Protein AF-A0A942S3G8-F1 (afdb_monomer)

Structure (mmCIF, N/CA/C/O backbone):
data_AF-A0A942S3G8-F1
#
_entry.id   AF-A0A942S3G8-F1
#
loop_
_atom_site.group_PDB
_atom_site.id
_atom_site.type_symbol
_atom_site.label_atom_id
_atom_site.label_alt_id
_atom_site.label_comp_id
_atom_site.label_asym_id
_atom_site.label_entity_id
_atom_site.label_seq_id
_atom_site.pdbx_PDB_ins_code
_atom_site.Cartn_x
_atom_site.Cartn_y
_atom_site.Cartn_z
_atom_site.occupancy
_atom_site.B_iso_or_equiv
_atom_site.auth_seq_id
_atom_site.auth_comp_id
_atom_site.auth_asym_id
_atom_site.auth_atom_id
_atom_site.pdbx_PDB_model_num
ATOM 1 N N . MET A 1 1 ? 21.954 -7.768 -11.685 1.00 64.12 1 MET A N 1
ATOM 2 C CA . MET A 1 1 ? 20.538 -8.151 -11.504 1.00 64.12 1 MET A CA 1
ATOM 3 C C . MET A 1 1 ? 20.039 -7.418 -10.274 1.00 64.12 1 MET A C 1
ATOM 5 O O . MET A 1 1 ? 20.722 -7.487 -9.258 1.00 64.12 1 MET A O 1
ATOM 9 N N . LYS A 1 2 ? 18.957 -6.639 -10.386 1.00 80.88 2 LYS A N 1
ATOM 10 C CA . LYS A 1 2 ? 18.408 -5.911 -9.236 1.00 80.88 2 LYS A CA 1
ATOM 11 C C . LYS A 1 2 ? 17.810 -6.910 -8.253 1.00 80.88 2 LYS A C 1
ATOM 13 O O . LYS A 1 2 ? 17.166 -7.876 -8.665 1.00 80.88 2 LYS A O 1
ATOM 18 N N . LYS A 1 3 ? 18.062 -6.689 -6.968 1.00 81.75 3 LYS A N 1
ATOM 19 C CA . LYS A 1 3 ? 17.464 -7.470 -5.892 1.00 81.75 3 LYS A CA 1
ATOM 20 C C . LYS A 1 3 ? 16.260 -6.701 -5.370 1.00 81.75 3 LYS A C 1
ATOM 22 O O . LYS A 1 3 ? 16.404 -5.528 -5.032 1.00 81.75 3 LYS A O 1
ATOM 27 N N . PHE A 1 4 ? 15.106 -7.350 -5.307 1.00 82.88 4 PHE A N 1
ATOM 28 C CA . PHE A 1 4 ? 13.898 -6.762 -4.750 1.00 82.88 4 PHE A CA 1
ATOM 29 C C . PHE A 1 4 ? 13.527 -7.424 -3.435 1.00 82.88 4 PHE A C 1
ATOM 31 O O . PHE A 1 4 ? 13.537 -8.650 -3.303 1.00 82.88 4 PHE A O 1
ATOM 38 N N . GLU A 1 5 ? 13.141 -6.600 -2.474 1.00 81.81 5 GLU A N 1
ATOM 39 C CA . GLU A 1 5 ? 12.646 -7.037 -1.178 1.00 81.81 5 GLU A CA 1
ATOM 40 C C . GLU A 1 5 ? 11.310 -6.359 -0.875 1.00 81.81 5 GLU A C 1
ATOM 42 O O . GLU A 1 5 ? 10.949 -5.336 -1.463 1.00 81.81 5 GLU A O 1
ATOM 47 N N . TRP A 1 6 ? 10.531 -6.967 0.017 1.00 79.81 6 TRP A N 1
ATOM 48 C CA . TRP A 1 6 ? 9.367 -6.293 0.571 1.00 79.81 6 TRP A CA 1
ATOM 49 C C . TRP A 1 6 ? 9.850 -5.233 1.559 1.00 79.81 6 TRP A C 1
ATOM 51 O O . TRP A 1 6 ? 10.788 -5.474 2.318 1.00 79.81 6 TRP A O 1
ATOM 61 N N . ARG A 1 7 ? 9.200 -4.069 1.591 1.00 80.38 7 ARG A N 1
ATOM 62 C CA . ARG A 1 7 ? 9.482 -3.051 2.608 1.00 80.38 7 ARG A CA 1
ATOM 63 C C . ARG A 1 7 ? 9.298 -3.629 4.013 1.00 80.38 7 ARG A C 1
ATOM 65 O O . ARG A 1 7 ? 8.412 -4.455 4.246 1.00 80.38 7 ARG A O 1
ATOM 72 N N . THR A 1 8 ? 10.069 -3.126 4.969 1.00 61.59 8 THR A N 1
ATOM 73 C CA . THR A 1 8 ? 9.967 -3.508 6.382 1.00 61.59 8 THR A CA 1
ATOM 74 C C . THR A 1 8 ? 8.519 -3.418 6.878 1.00 61.59 8 THR A C 1
ATOM 76 O O . THR A 1 8 ? 7.859 -2.390 6.725 1.00 61.59 8 THR A O 1
ATOM 79 N N . GLY A 1 9 ? 8.014 -4.514 7.453 1.00 65.44 9 GLY A N 1
ATOM 80 C CA . GLY A 1 9 ? 6.632 -4.626 7.937 1.00 65.44 9 GLY A CA 1
ATOM 81 C C . GLY A 1 9 ? 5.604 -5.076 6.891 1.00 65.44 9 GLY A C 1
ATOM 82 O O . GLY A 1 9 ? 4.447 -5.288 7.244 1.00 65.44 9 GLY A O 1
ATOM 83 N N . TYR A 1 10 ? 6.000 -5.267 5.629 1.00 64.69 10 TYR A N 1
ATOM 84 C CA . TYR A 1 10 ? 5.174 -5.909 4.610 1.00 64.69 10 TYR A CA 1
ATOM 85 C C . TYR A 1 10 ? 5.679 -7.332 4.360 1.00 64.69 10 TYR A C 1
ATOM 87 O O . TYR A 1 10 ? 6.829 -7.537 3.985 1.00 64.69 10 TYR A O 1
ATOM 95 N N . ILE A 1 11 ? 4.819 -8.327 4.568 1.00 62.34 11 ILE A N 1
ATOM 96 C CA . ILE A 1 11 ? 5.125 -9.730 4.283 1.00 62.34 11 ILE A CA 1
ATOM 97 C C . ILE A 1 11 ? 3.978 -10.275 3.442 1.00 62.34 11 ILE A C 1
ATOM 99 O O . ILE A 1 11 ? 2.847 -10.368 3.916 1.00 62.34 11 ILE A O 1
ATOM 103 N N . SER A 1 12 ? 4.270 -10.643 2.196 1.00 68.38 12 SER A N 1
ATOM 104 C CA . SER A 1 12 ? 3.354 -11.450 1.392 1.00 68.38 12 SER A CA 1
ATOM 105 C C . SER A 1 12 ? 3.754 -12.916 1.495 1.00 68.38 12 SER A C 1
ATOM 107 O O . SER A 1 12 ? 4.897 -13.271 1.219 1.00 68.38 12 SER A O 1
ATOM 109 N N . THR A 1 13 ? 2.807 -13.773 1.872 1.00 68.19 13 THR A N 1
ATOM 110 C CA . THR A 1 13 ? 2.985 -15.235 1.892 1.00 68.19 13 THR A CA 1
ATOM 111 C C . THR A 1 13 ? 2.708 -15.884 0.538 1.00 68.19 13 THR A C 1
ATOM 113 O O . THR A 1 13 ? 2.987 -17.065 0.360 1.00 68.19 13 THR A O 1
ATOM 116 N N . LYS A 1 14 ? 2.141 -15.129 -0.412 1.00 77.12 14 LYS A N 1
ATOM 117 C CA . LYS A 1 14 ? 1.665 -15.662 -1.695 1.00 77.12 14 LYS A CA 1
ATOM 118 C C . LYS A 1 14 ? 2.705 -15.567 -2.807 1.00 77.12 14 LYS A C 1
ATOM 120 O O . LYS A 1 14 ? 2.784 -16.462 -3.637 1.00 77.12 14 LYS A O 1
ATOM 125 N N . VAL A 1 15 ? 3.470 -14.475 -2.844 1.00 79.75 15 VAL A N 1
ATOM 126 C CA . VAL A 1 15 ? 4.455 -14.194 -3.900 1.00 79.75 15 VAL A CA 1
ATOM 127 C C . VAL A 1 15 ? 5.667 -13.508 -3.272 1.00 79.75 15 VAL A C 1
ATOM 129 O O . VAL A 1 15 ? 5.515 -12.655 -2.397 1.00 79.75 15 VAL A O 1
ATOM 132 N N . VAL A 1 16 ? 6.876 -13.878 -3.698 1.00 82.94 16 VAL A N 1
ATOM 133 C CA . VAL A 1 16 ? 8.125 -13.263 -3.220 1.00 82.94 16 VAL A CA 1
ATOM 134 C C . VAL A 1 16 ? 8.394 -11.931 -3.923 1.00 82.94 16 VAL A C 1
ATOM 136 O O . VAL A 1 16 ? 8.104 -11.785 -5.109 1.00 82.94 16 VAL A O 1
ATOM 139 N N . ALA A 1 17 ? 8.996 -10.973 -3.213 1.00 81.88 17 ALA A N 1
ATOM 140 C CA . ALA A 1 17 ? 9.242 -9.622 -3.726 1.00 81.88 17 ALA A CA 1
ATOM 141 C C . ALA A 1 17 ? 10.062 -9.593 -5.024 1.00 81.88 17 ALA A C 1
ATOM 143 O O . ALA A 1 17 ? 9.791 -8.761 -5.883 1.00 81.88 17 ALA A O 1
ATOM 144 N N . GLN A 1 18 ? 11.009 -10.525 -5.190 1.00 83.81 18 GLN A N 1
ATOM 145 C CA . GLN A 1 18 ? 11.826 -10.642 -6.401 1.00 83.81 18 GLN A CA 1
ATOM 146 C C . GLN A 1 18 ? 10.973 -10.810 -7.663 1.00 83.81 18 GLN A C 1
ATOM 148 O O . GLN A 1 18 ? 11.132 -10.053 -8.613 1.00 83.81 18 GLN A O 1
ATOM 153 N N . VAL A 1 19 ? 10.013 -11.739 -7.634 1.00 83.56 19 VAL A N 1
ATOM 154 C CA . VAL A 1 19 ? 9.111 -12.017 -8.764 1.00 83.56 19 VAL A CA 1
ATOM 155 C C . VAL A 1 19 ? 8.233 -10.804 -9.071 1.00 83.56 19 VAL A C 1
ATOM 157 O O . VAL A 1 19 ? 7.976 -10.484 -10.228 1.00 83.56 19 VAL A O 1
ATOM 160 N N . VAL A 1 20 ? 7.784 -10.103 -8.029 1.00 85.00 20 VAL A N 1
ATOM 161 C CA . VAL A 1 20 ? 6.939 -8.913 -8.173 1.00 85.00 20 VAL A CA 1
ATOM 162 C C . VAL A 1 20 ? 7.735 -7.758 -8.775 1.00 85.00 20 VAL A C 1
ATOM 164 O O . VAL A 1 20 ? 7.254 -7.111 -9.698 1.00 85.00 20 VAL A O 1
ATOM 167 N N . GLY A 1 21 ? 8.951 -7.509 -8.291 1.00 83.94 21 GLY A N 1
ATOM 168 C CA . GLY A 1 21 ? 9.815 -6.448 -8.801 1.00 83.94 21 GLY A CA 1
ATOM 169 C C . GLY A 1 21 ? 10.217 -6.658 -10.256 1.00 83.94 21 GLY A C 1
ATOM 170 O O . GLY A 1 21 ? 10.077 -5.741 -11.059 1.00 83.94 21 GLY A O 1
ATOM 171 N N . GLU A 1 22 ? 10.611 -7.880 -10.621 1.00 86.06 22 GLU A N 1
ATOM 172 C CA . GLU A 1 22 ? 10.915 -8.245 -12.012 1.00 86.06 22 GLU A CA 1
ATOM 173 C C . GLU A 1 22 ? 9.702 -8.057 -12.927 1.00 86.06 22 GLU A C 1
ATOM 175 O O . GLU A 1 22 ? 9.820 -7.503 -14.021 1.00 86.06 22 GLU A O 1
ATOM 180 N N . PHE A 1 23 ? 8.516 -8.457 -12.462 1.00 86.88 23 PHE A N 1
ATOM 181 C CA . PHE A 1 23 ? 7.286 -8.229 -13.207 1.00 86.88 23 PHE A CA 1
ATOM 182 C C . PHE A 1 23 ? 7.010 -6.734 -13.404 1.00 86.88 23 PHE A C 1
ATOM 184 O O . PHE A 1 23 ? 6.724 -6.316 -14.525 1.00 86.88 23 PHE A O 1
ATOM 191 N N . LEU A 1 24 ? 7.109 -5.921 -12.348 1.00 86.88 24 LEU A N 1
ATOM 192 C CA . LEU A 1 24 ? 6.860 -4.479 -12.428 1.00 86.88 24 LEU A CA 1
ATOM 193 C C . LEU A 1 24 ? 7.856 -3.773 -13.358 1.00 86.88 24 LEU A C 1
ATOM 195 O O . LEU A 1 24 ? 7.449 -2.879 -14.093 1.00 86.88 24 LEU A O 1
ATOM 199 N N . GLU A 1 25 ? 9.124 -4.193 -13.383 1.00 87.88 25 GLU A N 1
ATOM 200 C CA . GLU A 1 25 ? 10.117 -3.670 -14.333 1.00 87.88 25 GLU A CA 1
ATOM 201 C C . GLU A 1 25 ? 9.846 -4.070 -15.783 1.00 87.88 25 GLU A C 1
ATOM 203 O O . GLU A 1 25 ? 10.211 -3.333 -16.696 1.00 87.88 25 GLU A O 1
ATOM 208 N N . SER A 1 26 ? 9.202 -5.217 -16.013 1.00 85.75 26 SER A N 1
ATOM 209 C CA . SER A 1 26 ? 8.838 -5.654 -17.365 1.00 85.75 26 SER A CA 1
ATOM 210 C C . SER A 1 26 ? 7.699 -4.830 -17.984 1.00 85.75 26 SER A C 1
ATOM 212 O O . SER A 1 26 ? 7.439 -4.932 -19.186 1.00 85.75 26 SER 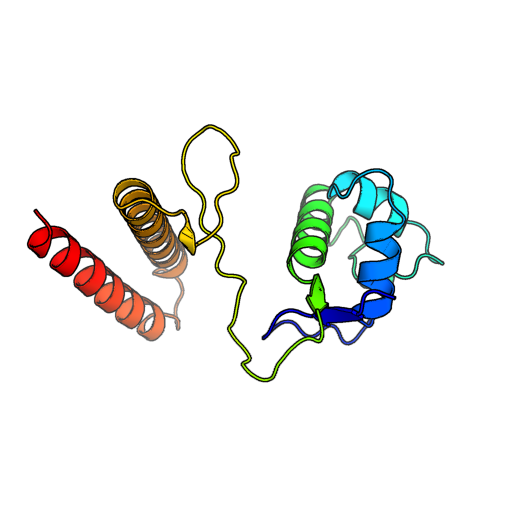A O 1
ATOM 214 N N . LEU A 1 27 ? 7.000 -4.022 -17.178 1.00 82.88 27 LEU A N 1
ATOM 215 C CA . LEU A 1 27 ? 5.895 -3.196 -17.646 1.00 82.88 27 LEU A CA 1
ATOM 216 C C . LEU A 1 27 ? 6.404 -1.931 -18.353 1.00 82.88 27 LEU A C 1
ATOM 218 O O . LEU A 1 27 ? 7.369 -1.315 -17.907 1.00 82.88 27 LEU A O 1
ATOM 222 N N . PRO A 1 28 ? 5.708 -1.470 -19.410 1.00 80.81 28 PRO A N 1
ATOM 223 C CA . PRO A 1 28 ? 6.058 -0.219 -20.083 1.00 80.81 28 PRO A CA 1
ATOM 224 C C . PRO A 1 28 ? 5.890 1.001 -19.166 1.00 80.81 28 PRO A C 1
ATOM 226 O O . PRO A 1 28 ? 6.572 2.007 -19.339 1.00 80.81 28 PRO A O 1
ATOM 229 N N . GLU A 1 29 ? 4.976 0.918 -18.196 1.00 81.94 29 GLU A N 1
ATOM 230 C CA . GLU A 1 29 ? 4.761 1.937 -17.177 1.00 81.94 29 GLU A CA 1
ATOM 231 C C . GLU A 1 29 ? 4.159 1.301 -15.914 1.00 81.94 29 GLU A C 1
ATOM 233 O O . GLU A 1 29 ? 3.262 0.456 -15.990 1.00 81.94 29 GLU A O 1
ATOM 238 N N . ILE A 1 30 ? 4.631 1.722 -14.739 1.00 86.50 30 ILE A N 1
ATOM 239 C CA . ILE A 1 30 ? 4.164 1.202 -13.449 1.00 86.50 30 ILE A CA 1
ATOM 240 C C . ILE A 1 30 ? 2.972 2.042 -12.977 1.00 86.50 30 ILE A C 1
ATOM 242 O O . ILE A 1 30 ? 3.113 3.003 -12.218 1.00 86.50 30 ILE A O 1
ATOM 246 N N . LYS A 1 31 ? 1.778 1.673 -13.447 1.00 84.75 31 LYS A N 1
ATOM 247 C CA . LYS A 1 31 ? 0.501 2.268 -13.028 1.00 84.75 31 LYS A CA 1
ATOM 248 C C . LYS A 1 31 ? -0.445 1.217 -12.445 1.00 84.75 31 LYS A C 1
ATOM 250 O O . LYS A 1 31 ? -0.469 0.094 -12.949 1.00 84.75 31 LYS A O 1
ATOM 255 N N . PRO A 1 32 ? -1.258 1.557 -11.425 1.00 82.50 32 PRO A N 1
ATOM 256 C CA . PRO A 1 32 ? -2.173 0.603 -10.803 1.00 82.50 32 PRO A CA 1
ATOM 257 C C . PRO A 1 32 ? -3.129 -0.082 -11.785 1.00 82.50 32 PRO A C 1
ATOM 259 O O . PRO A 1 32 ? -3.343 -1.281 -11.672 1.00 82.50 32 PRO A O 1
ATOM 262 N N . ASP A 1 33 ? -3.673 0.647 -12.759 1.00 87.69 33 ASP A N 1
ATOM 263 C CA . ASP A 1 33 ? -4.559 0.102 -13.793 1.00 87.69 33 ASP A CA 1
ATOM 264 C C . ASP A 1 33 ? -3.838 -0.902 -14.701 1.00 87.69 33 ASP A C 1
ATOM 266 O O . ASP A 1 33 ? -4.338 -2.006 -14.901 1.00 87.69 33 ASP A O 1
ATOM 270 N N . ILE A 1 34 ? -2.623 -0.581 -15.155 1.00 85.69 34 ILE A N 1
ATOM 271 C CA . ILE A 1 34 ? -1.797 -1.487 -15.968 1.00 85.69 34 ILE A CA 1
ATOM 272 C C . ILE A 1 34 ? -1.462 -2.762 -15.187 1.00 85.69 34 ILE A C 1
ATOM 274 O O . ILE A 1 34 ? -1.540 -3.861 -15.734 1.00 85.69 34 ILE A O 1
ATOM 278 N N . VAL A 1 35 ? -1.115 -2.635 -13.903 1.00 87.25 35 VAL A N 1
ATOM 279 C CA . VAL A 1 35 ? -0.804 -3.786 -13.045 1.00 87.25 35 VAL A CA 1
ATOM 280 C C . VAL A 1 35 ? -2.032 -4.671 -12.848 1.00 87.25 35 VAL A C 1
ATOM 282 O O . VAL A 1 35 ? -1.906 -5.885 -12.977 1.00 87.25 35 VAL A O 1
ATOM 285 N N . VAL A 1 36 ? -3.212 -4.096 -12.584 1.00 89.75 36 VAL A N 1
ATOM 286 C CA . VAL A 1 36 ? -4.463 -4.867 -12.467 1.00 89.75 36 VAL A CA 1
ATOM 287 C C . VAL A 1 36 ? -4.772 -5.589 -13.776 1.00 89.75 36 VAL A C 1
ATOM 289 O O . VAL A 1 36 ? -5.008 -6.792 -13.756 1.00 89.75 36 VAL A O 1
ATOM 292 N N . GLU A 1 37 ? -4.730 -4.892 -14.911 1.00 90.88 37 GLU A N 1
ATOM 293 C CA . GLU A 1 37 ? -5.035 -5.497 -16.211 1.00 90.88 37 GLU A CA 1
ATOM 294 C C . GLU A 1 37 ? -4.087 -6.652 -16.537 1.00 90.88 37 GLU A C 1
ATOM 296 O O . GLU A 1 37 ? -4.528 -7.716 -16.964 1.00 90.88 37 GLU A O 1
ATOM 301 N N . LYS A 1 38 ? -2.784 -6.492 -16.279 1.00 89.88 38 LYS A N 1
ATOM 302 C CA . LYS A 1 38 ? -1.812 -7.557 -16.540 1.00 89.88 38 LYS A CA 1
ATOM 303 C C . LYS A 1 38 ? -1.895 -8.706 -15.534 1.00 89.88 38 LYS A C 1
ATOM 305 O O . LYS A 1 38 ? -1.675 -9.844 -15.931 1.00 89.88 38 LYS A O 1
ATOM 310 N N . ALA A 1 39 ? -2.231 -8.436 -14.272 1.00 90.81 39 ALA A N 1
ATOM 311 C CA . ALA A 1 39 ? -2.369 -9.451 -13.224 1.00 90.81 39 ALA A CA 1
ATOM 312 C C . ALA A 1 39 ? -3.664 -10.278 -13.319 1.00 90.81 39 ALA A C 1
ATOM 314 O O . ALA A 1 39 ? -3.829 -11.242 -12.572 1.00 90.81 39 ALA A O 1
ATOM 315 N N . LYS A 1 40 ? -4.596 -9.900 -14.202 1.00 88.06 40 LYS A N 1
ATOM 316 C CA . LYS A 1 40 ? -5.907 -10.546 -14.344 1.00 88.06 40 LYS A CA 1
ATOM 317 C C . LYS A 1 40 ? -5.836 -11.981 -14.844 1.00 88.06 40 LYS A C 1
ATOM 319 O O . LYS A 1 40 ? -6.646 -12.798 -14.413 1.00 88.06 40 LYS A O 1
ATOM 324 N N . GLU A 1 41 ? -4.875 -12.287 -15.705 1.00 90.00 41 GLU A N 1
ATOM 325 C CA . GLU A 1 41 ? -4.676 -13.646 -16.205 1.00 90.00 41 GLU A CA 1
ATOM 326 C C . GLU A 1 41 ? -4.266 -14.580 -15.062 1.00 90.00 41 GLU A C 1
ATOM 328 O O . GLU A 1 41 ? -3.426 -14.230 -14.237 1.00 90.00 41 GLU A O 1
ATOM 333 N N . SER A 1 42 ? -4.877 -15.764 -14.975 1.00 82.88 42 SER A N 1
ATOM 334 C CA . SER A 1 42 ? -4.682 -16.682 -13.839 1.00 82.88 42 SER A CA 1
ATOM 335 C C . SER A 1 42 ? -3.282 -17.290 -13.762 1.00 82.88 42 SER A C 1
ATOM 337 O O . SER A 1 42 ? -2.871 -17.763 -12.705 1.00 82.88 42 SER A O 1
ATOM 339 N N . ASP A 1 43 ? -2.566 -17.309 -14.885 1.00 85.44 43 ASP A N 1
ATOM 340 C CA . ASP A 1 43 ? -1.170 -17.734 -14.981 1.00 85.44 43 ASP A CA 1
ATOM 341 C C . ASP A 1 43 ? -0.186 -16.615 -14.599 1.00 85.44 43 ASP A C 1
ATOM 343 O O . ASP A 1 43 ? 1.012 -16.864 -14.445 1.00 85.44 43 ASP A O 1
ATOM 347 N N . ASN A 1 44 ? -0.678 -15.386 -14.408 1.00 89.81 44 ASN A N 1
ATOM 348 C CA . ASN A 1 44 ? 0.160 -14.263 -14.050 1.00 89.81 44 ASN A CA 1
ATOM 349 C C . ASN A 1 44 ? 0.692 -14.422 -12.614 1.00 89.81 44 ASN A C 1
ATOM 351 O O . ASN A 1 44 ? -0.086 -14.668 -11.686 1.00 89.81 44 ASN A O 1
ATOM 355 N N . PRO A 1 45 ? 1.995 -14.189 -12.375 1.00 84.69 45 PRO A N 1
ATOM 356 C CA . PRO A 1 45 ? 2.589 -14.331 -11.047 1.00 84.69 45 PRO A CA 1
ATOM 357 C C . PRO A 1 45 ? 1.975 -13.411 -9.981 1.00 84.69 45 PRO A C 1
ATOM 359 O O . PRO A 1 45 ? 2.030 -13.734 -8.797 1.00 84.69 45 PRO A O 1
ATOM 362 N N . LEU A 1 46 ? 1.381 -12.277 -10.366 1.00 88.44 46 LEU A N 1
ATOM 363 C CA . LEU A 1 46 ? 0.696 -11.367 -9.448 1.00 88.44 46 LEU A CA 1
ATOM 364 C C . LEU A 1 46 ? -0.769 -11.720 -9.207 1.00 88.44 46 LEU A C 1
ATOM 366 O O . LEU A 1 46 ? -1.343 -11.191 -8.255 1.00 88.44 46 LEU A O 1
ATOM 370 N N . HIS A 1 47 ? -1.375 -12.600 -10.008 1.00 88.25 47 HIS A N 1
ATOM 371 C CA . HIS A 1 47 ? -2.792 -12.954 -9.896 1.00 88.25 47 HIS A CA 1
ATOM 372 C C . HIS A 1 47 ? -3.232 -13.295 -8.459 1.00 88.25 47 HIS A C 1
ATOM 374 O O . HIS A 1 47 ? -4.260 -12.769 -8.021 1.00 88.25 47 HIS A O 1
ATOM 380 N N . PRO A 1 48 ? -2.454 -14.063 -7.662 1.00 86.94 48 PRO A N 1
ATOM 381 C CA . PRO A 1 48 ? -2.835 -14.415 -6.291 1.00 86.94 48 PRO A CA 1
ATOM 382 C C . PRO A 1 48 ? -2.860 -13.235 -5.306 1.00 86.94 48 PRO A C 1
ATOM 384 O O . PRO A 1 48 ? -3.419 -13.358 -4.210 1.00 86.94 48 PRO A O 1
ATOM 387 N N . LEU A 1 49 ? -2.226 -12.106 -5.641 1.00 82.00 49 LEU A N 1
ATOM 388 C CA . LEU A 1 49 ? -2.173 -10.917 -4.784 1.00 82.00 49 LEU A CA 1
ATOM 389 C C . LEU A 1 49 ? -3.455 -10.075 -4.847 1.00 82.00 49 LEU A C 1
ATOM 391 O O . LEU A 1 49 ? -3.636 -9.193 -4.008 1.00 82.00 49 LEU A O 1
ATOM 395 N N . PHE A 1 50 ? -4.348 -10.361 -5.795 1.00 86.06 50 PHE A N 1
ATOM 396 C CA . PHE A 1 50 ? -5.589 -9.623 -6.011 1.00 86.06 50 PHE A CA 1
ATOM 397 C C . PHE A 1 50 ? -6.819 -10.405 -5.551 1.00 86.06 50 PHE A C 1
ATOM 399 O O . PHE A 1 50 ? -6.820 -11.634 -5.504 1.00 86.06 50 PHE A O 1
ATOM 406 N N . GLU A 1 51 ? -7.876 -9.667 -5.208 1.00 84.88 51 GLU A N 1
ATOM 407 C CA . GLU A 1 51 ? -9.220 -10.224 -5.049 1.00 84.88 51 GLU A CA 1
ATOM 408 C C . GLU A 1 51 ? -10.015 -9.995 -6.343 1.00 84.88 51 GLU A C 1
ATOM 410 O O . GLU A 1 51 ? -10.257 -8.854 -6.758 1.00 84.88 51 GLU A O 1
ATOM 415 N N . TRP A 1 52 ? -10.396 -11.093 -6.994 1.00 85.56 52 TRP A N 1
ATOM 416 C CA . TRP A 1 52 ? -11.051 -11.090 -8.305 1.00 85.56 52 TRP A CA 1
ATOM 417 C C . TRP A 1 52 ? -12.562 -11.282 -8.228 1.00 85.56 52 TRP A C 1
ATOM 419 O O . TRP A 1 52 ? -13.248 -11.036 -9.218 1.00 85.56 52 TRP A O 1
ATOM 429 N N . ASN A 1 53 ? -13.103 -11.672 -7.073 1.00 78.44 53 ASN A N 1
ATOM 430 C CA . ASN A 1 53 ? -14.540 -11.775 -6.895 1.00 78.44 53 ASN A CA 1
ATOM 431 C C . ASN A 1 53 ? -15.173 -10.375 -6.821 1.00 78.44 53 ASN A C 1
ATOM 433 O O . ASN A 1 53 ? -15.008 -9.665 -5.829 1.00 78.44 53 ASN A O 1
ATOM 437 N N . ASP A 1 54 ? -15.950 -9.997 -7.840 1.00 73.75 54 ASP A N 1
ATOM 438 C CA . ASP A 1 54 ? -16.644 -8.703 -7.918 1.00 73.75 54 ASP A CA 1
ATOM 439 C C . ASP A 1 54 ? -17.600 -8.443 -6.738 1.00 73.75 54 ASP A C 1
ATOM 441 O O . ASP A 1 54 ? -17.836 -7.285 -6.389 1.00 73.75 54 ASP A O 1
ATOM 445 N N . SER A 1 55 ? -18.123 -9.487 -6.077 1.00 64.50 55 SER A N 1
ATOM 446 C CA . SER A 1 55 ? -18.968 -9.325 -4.885 1.00 64.50 55 SER A CA 1
ATOM 447 C C . SER A 1 55 ? -18.177 -8.933 -3.632 1.00 64.50 55 SER A C 1
ATOM 449 O O . SER A 1 55 ? -18.769 -8.508 -2.642 1.00 64.50 55 SER A O 1
ATOM 451 N N . ILE A 1 56 ? -16.853 -9.108 -3.655 1.00 55.94 56 ILE A N 1
ATOM 452 C CA . ILE A 1 56 ? -15.924 -8.817 -2.554 1.00 55.94 56 ILE A CA 1
ATOM 453 C C . ILE A 1 56 ? -15.085 -7.574 -2.890 1.00 55.94 56 ILE A C 1
ATOM 455 O O . ILE A 1 56 ? -14.883 -6.710 -2.037 1.00 55.94 56 ILE A O 1
ATOM 459 N N . ALA A 1 57 ? -14.638 -7.450 -4.143 1.00 63.50 57 ALA A N 1
ATOM 460 C CA . ALA A 1 57 ? -13.753 -6.396 -4.618 1.00 63.50 57 ALA A CA 1
ATOM 461 C C . ALA A 1 57 ? -14.147 -5.884 -6.009 1.00 63.50 57 ALA A C 1
ATOM 463 O O . ALA A 1 57 ? -13.938 -6.543 -7.029 1.00 63.50 57 ALA A O 1
ATOM 464 N N . GLY A 1 58 ? -14.619 -4.639 -6.061 1.00 77.69 58 GLY A N 1
ATOM 465 C CA . GLY A 1 58 ? -14.780 -3.911 -7.320 1.00 77.69 58 GLY A CA 1
ATOM 466 C C . GLY A 1 58 ? -13.457 -3.348 -7.859 1.00 77.69 58 GLY A C 1
ATOM 467 O O . GLY A 1 58 ? -12.442 -3.295 -7.164 1.00 77.69 58 GLY A O 1
ATOM 468 N N . HIS A 1 59 ? -13.482 -2.816 -9.084 1.00 72.94 59 HIS A N 1
ATOM 469 C CA . HIS A 1 59 ? -12.304 -2.256 -9.767 1.00 72.94 59 HIS A CA 1
ATOM 470 C C . HIS A 1 59 ? -11.501 -1.247 -8.915 1.00 72.94 59 HIS A C 1
ATOM 472 O O . HIS A 1 59 ? -10.279 -1.333 -8.833 1.00 72.94 59 HIS A O 1
ATOM 478 N N . LYS A 1 60 ? -12.174 -0.336 -8.191 1.00 75.00 60 LYS A N 1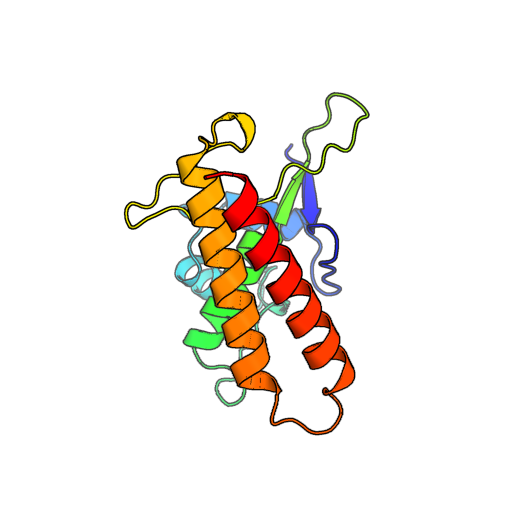
ATOM 479 C CA . LYS A 1 60 ? -11.509 0.640 -7.298 1.00 75.00 60 LYS A CA 1
ATOM 480 C C . LYS A 1 60 ? -10.714 -0.017 -6.163 1.00 75.00 60 LYS A C 1
ATOM 482 O O . LYS A 1 60 ? -9.691 0.526 -5.759 1.00 75.00 60 LYS A O 1
ATOM 487 N N . TYR A 1 61 ? -11.172 -1.162 -5.659 1.00 77.50 61 TYR A N 1
ATOM 488 C CA . TYR A 1 61 ? -10.462 -1.917 -4.628 1.00 77.50 61 TYR A CA 1
ATOM 489 C C . TYR A 1 61 ? -9.182 -2.538 -5.195 1.00 77.50 61 TYR A C 1
ATOM 491 O O . TYR A 1 61 ? -8.116 -2.381 -4.604 1.00 77.50 61 TYR A O 1
ATOM 499 N N . ARG A 1 62 ? -9.251 -3.142 -6.390 1.00 87.88 62 ARG A N 1
ATOM 500 C CA . ARG A 1 62 ? -8.072 -3.716 -7.066 1.00 87.88 62 ARG A CA 1
ATOM 501 C C . ARG A 1 62 ? -7.022 -2.665 -7.410 1.00 87.88 62 ARG A C 1
ATOM 503 O O . ARG A 1 62 ? -5.838 -2.910 -7.217 1.00 87.88 62 ARG A O 1
ATOM 510 N N . LEU A 1 63 ? -7.431 -1.462 -7.821 1.00 84.31 63 LEU A N 1
ATOM 511 C CA . LEU A 1 63 ? -6.496 -0.340 -7.989 1.00 84.31 63 LEU A CA 1
ATOM 512 C C . LEU A 1 63 ? -5.779 0.017 -6.676 1.00 84.31 63 LEU A C 1
ATOM 514 O O . LEU A 1 63 ? -4.598 0.371 -6.683 1.00 84.31 63 LEU A O 1
ATOM 518 N N . GLY A 1 64 ? -6.480 -0.097 -5.545 1.00 79.88 64 GLY A N 1
ATOM 519 C CA . GLY A 1 64 ? -5.901 0.029 -4.209 1.00 79.88 64 GLY A CA 1
ATOM 520 C C . GLY A 1 64 ? -4.854 -1.051 -3.931 1.00 79.88 64 GLY A C 1
ATOM 521 O O . GLY A 1 64 ? -3.722 -0.707 -3.598 1.00 79.88 64 GLY A O 1
ATOM 522 N N . GLN A 1 65 ? -5.196 -2.324 -4.163 1.00 85.31 65 GLN A N 1
ATOM 523 C CA . GLN 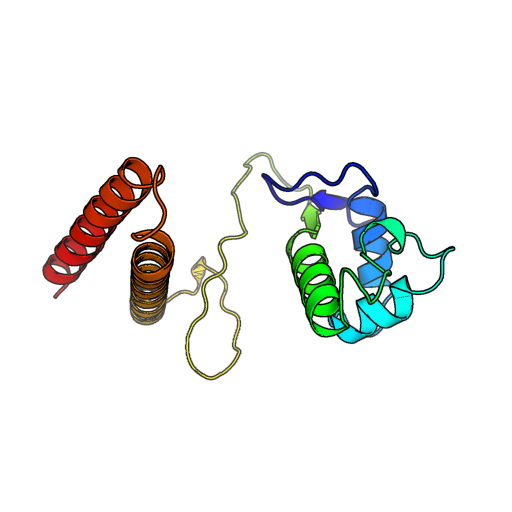A 1 65 ? -4.270 -3.456 -4.015 1.00 85.31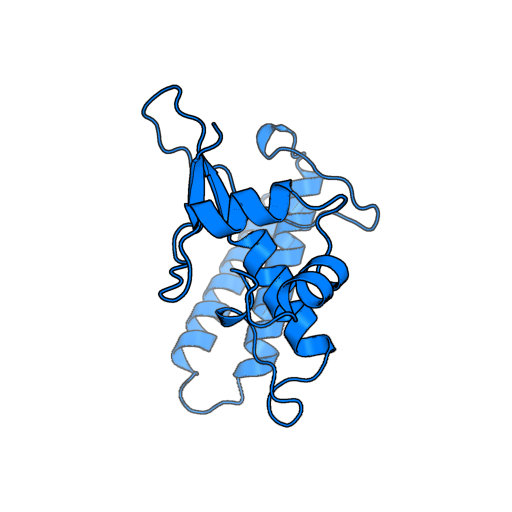 65 GLN A CA 1
ATOM 524 C C . GLN A 1 65 ? -3.015 -3.279 -4.881 1.00 85.31 65 GLN A C 1
ATOM 526 O O . GLN A 1 65 ? -1.900 -3.391 -4.379 1.00 85.31 65 GLN A O 1
ATOM 531 N N . ALA A 1 66 ? -3.172 -2.899 -6.153 1.00 85.38 66 ALA A N 1
ATOM 532 C CA . ALA A 1 66 ? -2.044 -2.637 -7.044 1.00 85.38 66 ALA A CA 1
ATOM 533 C C . ALA A 1 66 ? -1.172 -1.481 -6.537 1.00 85.38 66 ALA A C 1
ATOM 535 O O . ALA A 1 66 ? 0.051 -1.591 -6.511 1.00 85.38 66 ALA A O 1
ATOM 536 N N . SER A 1 67 ? -1.787 -0.390 -6.073 1.00 80.94 67 SER A N 1
ATOM 537 C CA . SER A 1 67 ? -1.057 0.752 -5.510 1.00 80.94 67 SER A CA 1
ATOM 538 C C . SER A 1 67 ? -0.267 0.378 -4.255 1.00 80.94 67 SER A C 1
ATOM 540 O O . SER A 1 67 ? 0.796 0.942 -4.005 1.00 80.94 67 SER A O 1
ATOM 542 N N . GLU A 1 68 ? -0.789 -0.517 -3.418 1.00 84.12 68 GLU A N 1
ATOM 543 C CA . GLU A 1 68 ? -0.068 -1.035 -2.252 1.00 84.12 68 GLU A CA 1
ATOM 544 C C . GLU A 1 68 ? 1.094 -1.939 -2.652 1.00 84.12 68 GLU A C 1
ATOM 546 O O . GLU A 1 68 ? 2.192 -1.734 -2.144 1.00 84.12 68 GLU A O 1
ATOM 551 N N . ILE A 1 69 ? 0.887 -2.862 -3.595 1.00 85.06 69 ILE A N 1
ATOM 552 C CA . ILE A 1 69 ? 1.936 -3.756 -4.109 1.00 85.06 69 ILE A CA 1
ATOM 553 C C . ILE A 1 69 ? 3.094 -2.941 -4.691 1.00 85.06 69 ILE A C 1
ATOM 555 O O . ILE A 1 69 ? 4.236 -3.141 -4.289 1.00 85.06 69 ILE A O 1
ATOM 559 N N . ILE A 1 70 ? 2.802 -1.967 -5.561 1.00 85.25 70 ILE A N 1
ATOM 560 C CA . ILE A 1 70 ? 3.815 -1.090 -6.174 1.00 85.25 70 ILE A CA 1
ATOM 561 C C . ILE A 1 70 ? 4.654 -0.378 -5.103 1.00 85.25 70 ILE A C 1
ATOM 563 O O . ILE A 1 70 ? 5.869 -0.288 -5.226 1.00 85.25 70 ILE A O 1
ATOM 567 N N . ARG A 1 71 ? 4.017 0.116 -4.032 1.00 81.75 71 ARG A N 1
ATOM 568 C CA 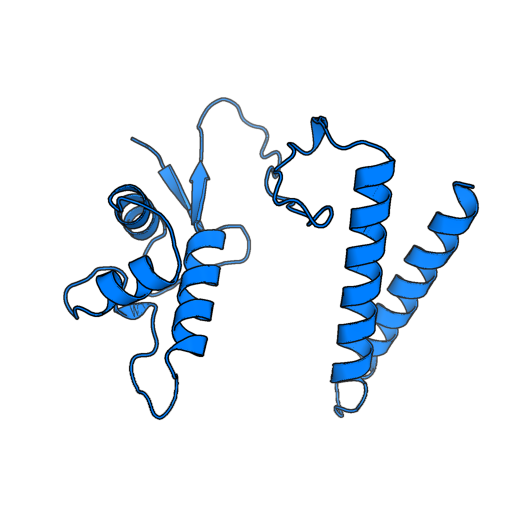. ARG A 1 71 ? 4.700 0.826 -2.933 1.00 81.75 71 ARG A CA 1
ATOM 569 C C . ARG A 1 71 ? 5.409 -0.104 -1.947 1.00 81.75 71 ARG A C 1
ATOM 571 O O . ARG A 1 71 ? 6.179 0.373 -1.116 1.00 81.75 71 ARG A O 1
ATOM 578 N N . ALA A 1 72 ? 5.097 -1.396 -1.969 1.00 82.19 72 ALA A N 1
ATOM 579 C CA . ALA A 1 72 ? 5.638 -2.371 -1.035 1.00 82.19 72 ALA A CA 1
ATOM 580 C C . ALA A 1 72 ? 6.932 -3.026 -1.532 1.00 82.19 72 ALA A C 1
ATOM 582 O O . ALA A 1 72 ? 7.669 -3.555 -0.704 1.00 82.19 72 ALA A O 1
ATOM 583 N N . VAL A 1 73 ? 7.213 -2.996 -2.836 1.00 84.19 73 VAL A N 1
ATOM 584 C CA . VAL A 1 73 ? 8.432 -3.567 -3.426 1.00 84.19 73 VAL A CA 1
ATOM 585 C C . VAL A 1 73 ? 9.542 -2.519 -3.455 1.00 84.19 73 VAL A C 1
ATOM 587 O O . VAL A 1 73 ? 9.344 -1.423 -3.973 1.00 84.19 73 VAL A O 1
ATOM 590 N N . VAL A 1 74 ? 10.715 -2.858 -2.920 1.00 80.12 74 VAL A N 1
ATOM 591 C CA . VAL A 1 74 ? 11.892 -1.976 -2.866 1.00 80.12 74 VAL A CA 1
ATOM 592 C C . VAL A 1 74 ? 13.104 -2.635 -3.526 1.00 80.12 74 VAL A C 1
ATOM 594 O O . VAL A 1 74 ? 13.228 -3.857 -3.497 1.00 80.12 74 VAL A O 1
ATOM 597 N N . ILE A 1 75 ? 13.997 -1.834 -4.116 1.00 81.62 75 ILE A N 1
ATOM 598 C CA . ILE A 1 75 ? 15.270 -2.297 -4.693 1.00 81.62 75 ILE A CA 1
ATOM 599 C C . ILE A 1 75 ? 16.357 -2.214 -3.615 1.00 81.62 75 ILE A C 1
ATOM 601 O O . ILE A 1 75 ? 16.487 -1.186 -2.955 1.00 81.62 75 ILE A O 1
ATOM 605 N N . VAL A 1 76 ? 17.143 -3.279 -3.452 1.00 74.44 76 VAL A N 1
ATOM 606 C CA . VAL A 1 76 ? 18.286 -3.333 -2.529 1.00 74.44 76 VAL A CA 1
ATOM 607 C C . VAL A 1 76 ? 19.583 -3.226 -3.330 1.00 74.44 76 VAL A C 1
ATOM 609 O O . VAL A 1 76 ? 19.926 -4.137 -4.087 1.00 74.44 76 VAL A O 1
ATOM 612 N N . GLU A 1 77 ? 20.312 -2.121 -3.165 1.00 63.41 77 GLU A N 1
ATOM 613 C CA . GLU A 1 77 ? 21.652 -1.935 -3.734 1.00 63.41 77 GLU A CA 1
ATOM 614 C C . GLU A 1 77 ? 22.717 -2.345 -2.707 1.00 63.41 77 GLU A C 1
ATOM 616 O O . GLU A 1 77 ? 22.760 -1.843 -1.586 1.00 63.41 77 GLU A O 1
ATOM 621 N N . HIS A 1 78 ? 23.569 -3.303 -3.072 1.00 49.09 78 HIS A N 1
ATOM 622 C CA . HIS A 1 78 ? 24.646 -3.787 -2.213 1.00 49.09 78 HIS A CA 1
ATOM 623 C C . HIS A 1 78 ? 25.934 -2.990 -2.449 1.00 49.09 78 HIS A C 1
ATOM 625 O O . HIS A 1 78 ? 26.824 -3.492 -3.121 1.00 49.09 78 HIS A O 1
ATOM 631 N N . GLU A 1 79 ? 26.076 -1.811 -1.837 1.00 41.22 79 GLU A N 1
ATOM 632 C CA . GLU A 1 79 ? 27.396 -1.261 -1.487 1.00 41.22 79 GLU A CA 1
ATOM 633 C C . GLU A 1 79 ? 27.368 -0.566 -0.105 1.00 41.22 79 GLU A C 1
ATOM 635 O O . GLU A 1 79 ? 26.937 0.573 0.033 1.00 41.22 79 GLU A O 1
ATOM 640 N N . LYS A 1 80 ? 27.930 -1.280 0.891 1.00 34.88 80 LYS A N 1
ATOM 641 C CA . LYS A 1 80 ? 28.304 -0.916 2.286 1.00 34.88 80 LYS A CA 1
ATOM 642 C C . LYS A 1 80 ? 27.286 -1.142 3.430 1.00 34.88 80 LYS A C 1
ATOM 644 O O . LYS A 1 80 ? 26.085 -0.979 3.249 1.00 34.88 80 LYS A O 1
ATOM 649 N N . PRO A 1 81 ? 27.773 -1.553 4.629 1.00 41.75 81 PRO A N 1
ATOM 650 C CA . PRO A 1 81 ? 26.950 -2.015 5.739 1.00 41.75 81 PRO A CA 1
ATOM 651 C C . PRO A 1 81 ? 26.567 -0.850 6.653 1.00 41.75 81 PRO A C 1
ATOM 653 O O . PRO A 1 81 ? 27.071 -0.728 7.760 1.00 41.75 81 PRO A O 1
ATOM 656 N N . GLU A 1 82 ? 25.646 -0.013 6.209 1.00 34.25 82 GLU A N 1
ATOM 657 C CA . GLU A 1 82 ? 24.766 0.708 7.121 1.00 34.25 82 GLU A CA 1
ATOM 658 C C . GLU A 1 82 ? 23.372 0.584 6.526 1.00 34.25 82 GLU A C 1
ATOM 660 O O . GLU A 1 82 ? 23.101 1.088 5.439 1.00 34.25 82 GLU A O 1
ATOM 665 N N . PHE A 1 83 ? 22.482 -0.132 7.213 1.00 39.53 83 PHE A N 1
ATOM 666 C CA . PHE A 1 83 ? 21.058 -0.079 6.906 1.00 39.53 83 PHE A CA 1
ATOM 667 C C . PHE A 1 83 ? 20.547 1.321 7.265 1.00 39.53 83 PHE A C 1
ATOM 669 O O . PHE A 1 83 ? 19.923 1.531 8.304 1.00 39.53 83 PHE A O 1
ATOM 676 N N . ILE A 1 84 ? 20.830 2.297 6.407 1.00 32.00 84 ILE A N 1
ATOM 677 C CA . ILE A 1 84 ? 20.134 3.573 6.413 1.00 32.00 84 ILE A CA 1
ATOM 678 C C . ILE A 1 84 ? 18.790 3.293 5.745 1.00 32.00 84 ILE A C 1
ATOM 680 O O . ILE A 1 84 ? 18.716 3.030 4.547 1.00 32.00 84 ILE A O 1
ATOM 684 N N . ASN A 1 85 ? 17.725 3.299 6.549 1.00 38.31 85 ASN A N 1
ATOM 685 C CA . ASN A 1 85 ? 16.336 3.289 6.094 1.00 38.31 85 ASN A CA 1
ATOM 686 C C . ASN A 1 85 ? 16.086 4.498 5.173 1.00 38.31 85 ASN A C 1
ATOM 688 O O . ASN A 1 85 ? 15.636 5.550 5.618 1.00 38.31 85 ASN A O 1
ATOM 692 N N . GLN A 1 86 ? 16.372 4.360 3.883 1.00 35.59 86 GLN A N 1
ATOM 693 C CA . GLN A 1 86 ? 16.005 5.332 2.861 1.00 35.59 86 GLN A CA 1
ATOM 694 C C . GLN A 1 86 ? 14.669 4.910 2.258 1.00 35.59 86 GLN A C 1
ATOM 696 O O . GLN A 1 86 ? 14.670 4.219 1.255 1.00 35.59 86 GLN A O 1
ATOM 701 N N . ASN A 1 87 ? 13.545 5.233 2.910 1.00 32.97 87 ASN A N 1
ATOM 702 C CA . ASN A 1 87 ? 12.195 5.237 2.314 1.00 32.97 87 ASN A CA 1
ATOM 703 C C . ASN A 1 87 ? 11.185 5.877 3.288 1.00 32.97 87 ASN A C 1
ATOM 705 O O . ASN A 1 87 ? 10.255 5.231 3.770 1.00 32.97 87 ASN A O 1
ATOM 709 N N . ALA A 1 88 ? 11.364 7.163 3.591 1.00 28.25 88 ALA A N 1
ATOM 710 C CA . ALA A 1 88 ? 10.324 7.988 4.203 1.00 28.25 88 ALA A CA 1
ATOM 711 C C . ALA A 1 88 ? 9.839 8.990 3.146 1.00 28.25 88 ALA A C 1
ATOM 713 O O . ALA A 1 88 ? 10.534 9.953 2.837 1.00 28.25 88 ALA A O 1
ATOM 714 N N . PHE A 1 89 ? 8.674 8.738 2.542 1.00 37.53 89 PHE A N 1
ATOM 715 C CA . PHE A 1 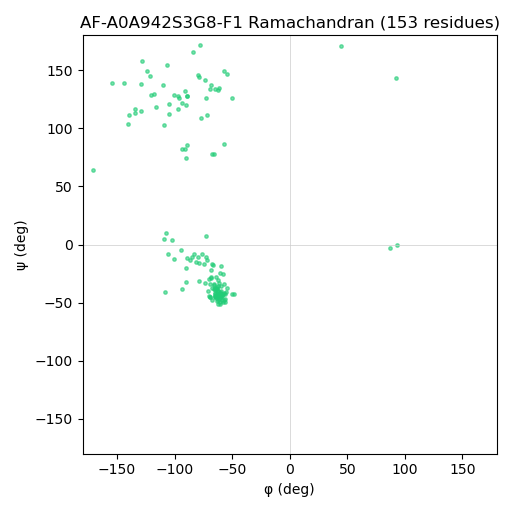89 ? 8.081 9.635 1.545 1.00 37.53 89 PHE A CA 1
ATOM 716 C C . PHE A 1 89 ? 6.997 10.478 2.194 1.00 37.53 89 PHE A C 1
ATOM 718 O O . PHE A 1 89 ? 6.065 9.926 2.783 1.00 37.53 89 PHE A O 1
ATOM 725 N N . VAL A 1 90 ? 7.060 11.798 2.020 1.00 34.84 90 VAL A N 1
ATOM 726 C CA . VAL A 1 90 ? 5.955 12.673 2.398 1.00 34.84 90 VAL A CA 1
ATOM 727 C C . VAL A 1 90 ? 5.582 13.597 1.243 1.00 34.84 90 VAL A C 1
ATOM 729 O O . VAL A 1 90 ? 6.422 14.101 0.504 1.00 34.84 90 VAL A O 1
ATOM 732 N N . LYS A 1 91 ? 4.270 13.746 1.057 1.00 32.44 91 LYS A N 1
ATOM 733 C CA . LYS A 1 91 ? 3.628 14.576 0.037 1.00 32.44 91 LYS A CA 1
ATOM 734 C C . LYS A 1 91 ? 4.034 16.036 0.261 1.00 32.44 91 LYS A C 1
ATOM 736 O O . LYS A 1 91 ? 3.942 16.470 1.399 1.00 32.44 91 LYS A O 1
ATOM 741 N N . VAL A 1 92 ? 4.406 16.782 -0.785 1.00 37.22 92 VAL A N 1
ATOM 742 C CA . VAL A 1 92 ? 4.580 18.248 -0.741 1.00 37.22 92 VAL A CA 1
ATOM 743 C C . VAL A 1 92 ? 3.912 18.904 -1.953 1.00 37.22 92 VAL A C 1
ATOM 745 O O . VAL A 1 92 ? 4.302 18.626 -3.077 1.00 37.22 92 VAL A O 1
ATOM 748 N N . GLN A 1 93 ? 2.892 19.734 -1.679 1.00 37.75 93 GLN A N 1
ATOM 749 C CA . GLN A 1 93 ? 2.132 20.656 -2.556 1.00 37.75 93 GLN A CA 1
ATOM 750 C C . GLN A 1 93 ? 1.659 20.183 -3.957 1.00 37.75 93 GLN A C 1
ATOM 752 O O . GLN A 1 93 ? 1.898 19.076 -4.416 1.00 37.75 93 GLN A O 1
ATOM 757 N N . GLU A 1 94 ? 0.823 21.016 -4.589 1.00 41.50 94 GLU A N 1
ATOM 758 C CA . GLU A 1 94 ? -0.096 20.714 -5.706 1.00 41.50 94 GLU A CA 1
ATOM 759 C C . GLU A 1 94 ? 0.572 20.483 -7.080 1.00 41.50 94 GLU A C 1
ATOM 761 O O . GLU A 1 94 ? -0.108 20.285 -8.085 1.00 41.50 94 GLU A O 1
ATOM 766 N N . VAL A 1 95 ? 1.904 20.419 -7.121 1.00 36.66 95 VAL A N 1
ATOM 767 C CA . VAL A 1 95 ? 2.689 19.971 -8.276 1.00 36.66 95 VAL A CA 1
ATOM 768 C C . VAL A 1 95 ? 3.434 18.707 -7.851 1.00 36.66 95 VAL A C 1
ATOM 770 O O . VAL A 1 95 ? 4.213 18.738 -6.904 1.00 36.66 95 VAL A O 1
ATOM 773 N N . LYS A 1 96 ? 3.158 17.579 -8.521 1.00 42.62 96 LYS A N 1
ATOM 774 C CA . LYS A 1 96 ? 3.741 16.253 -8.236 1.00 42.62 96 LYS A CA 1
ATOM 775 C C . LYS A 1 96 ? 5.250 16.237 -8.519 1.00 42.62 96 LYS A C 1
ATOM 777 O O . LYS A 1 96 ? 5.675 15.699 -9.538 1.00 42.62 96 LYS A O 1
ATOM 782 N N . THR A 1 97 ? 6.050 16.798 -7.622 1.00 35.59 97 THR A N 1
ATOM 783 C CA . THR A 1 97 ? 7.509 16.780 -7.736 1.00 35.59 97 THR A CA 1
ATOM 784 C C . THR A 1 97 ? 8.108 16.035 -6.555 1.00 35.59 97 THR A C 1
ATOM 786 O O . THR A 1 97 ? 7.776 16.283 -5.399 1.00 35.59 97 THR A O 1
ATOM 789 N N . TYR A 1 98 ? 8.979 15.085 -6.876 1.00 51.78 98 TYR A N 1
ATOM 790 C CA . TYR A 1 98 ? 9.660 14.213 -5.931 1.00 51.78 98 TYR A CA 1
ATOM 791 C C . TYR A 1 98 ? 10.967 14.879 -5.492 1.00 51.78 98 TYR A C 1
ATOM 793 O O . TYR A 1 98 ? 11.755 15.281 -6.348 1.00 51.78 98 TYR A O 1
ATOM 801 N N . LYS A 1 99 ? 11.199 14.993 -4.180 1.00 48.59 99 LYS A N 1
ATOM 802 C CA . LYS A 1 99 ? 12.459 15.501 -3.622 1.00 48.59 99 LYS A CA 1
ATOM 803 C C . LYS A 1 99 ? 13.117 14.447 -2.723 1.00 48.59 99 LYS A C 1
ATOM 805 O O . LYS A 1 99 ? 12.435 13.913 -1.845 1.00 48.59 99 LYS A O 1
ATOM 810 N N . PRO A 1 100 ? 14.407 14.135 -2.932 1.00 52.22 100 PRO A N 1
ATOM 811 C CA . PRO A 1 100 ? 15.226 13.390 -1.975 1.00 52.22 100 PRO A CA 1
ATOM 812 C C . PRO A 1 100 ? 15.227 14.039 -0.575 1.00 52.22 100 PRO A C 1
ATOM 814 O O . PRO A 1 100 ? 15.142 15.264 -0.473 1.00 52.22 100 PRO A O 1
ATOM 817 N N . ILE A 1 101 ? 15.306 13.246 0.505 1.00 52.31 101 ILE A N 1
ATOM 818 C CA . ILE A 1 101 ? 15.166 13.739 1.896 1.00 52.31 101 ILE A CA 1
ATOM 819 C C . ILE A 1 101 ? 16.259 14.742 2.297 1.00 52.31 101 ILE A C 1
ATOM 821 O O . ILE A 1 101 ? 16.018 15.668 3.064 1.00 52.31 101 ILE A O 1
ATOM 825 N N . ASP A 1 102 ? 17.441 14.586 1.714 1.00 56.06 102 ASP A N 1
ATOM 826 C CA . ASP A 1 102 ? 18.612 15.458 1.808 1.00 56.06 102 ASP A CA 1
ATOM 827 C C . ASP A 1 102 ? 18.453 16.783 1.041 1.00 56.06 102 ASP A C 1
ATOM 829 O O . ASP A 1 102 ? 19.245 17.704 1.225 1.00 56.06 102 ASP A O 1
ATOM 833 N N . THR A 1 103 ? 17.406 16.909 0.222 1.00 57.62 103 THR A N 1
ATOM 834 C CA . THR A 1 103 ? 17.068 18.129 -0.536 1.00 57.62 103 THR A CA 1
ATOM 835 C C . THR A 1 103 ? 15.820 18.849 -0.009 1.00 57.62 103 THR A C 1
ATOM 837 O O . THR A 1 103 ? 15.366 19.821 -0.618 1.00 57.62 103 THR A O 1
ATOM 840 N N . ILE A 1 104 ? 15.250 18.375 1.107 1.00 67.88 104 ILE A N 1
ATOM 841 C CA . ILE A 1 104 ? 14.049 18.943 1.735 1.00 67.88 104 ILE A CA 1
ATOM 842 C C . ILE A 1 104 ? 14.399 20.277 2.398 1.00 67.88 104 ILE A C 1
ATOM 844 O O . ILE A 1 104 ? 15.303 20.363 3.230 1.00 67.88 104 ILE A O 1
ATOM 848 N N . THR A 1 105 ? 13.659 21.325 2.043 1.00 75.94 105 THR A N 1
ATOM 849 C CA . THR A 1 105 ? 13.773 22.636 2.691 1.00 75.94 105 THR A CA 1
ATOM 850 C C . THR A 1 105 ? 12.939 22.695 3.974 1.00 75.94 105 THR A C 1
ATOM 852 O O . THR A 1 105 ? 12.053 21.873 4.200 1.00 75.94 105 THR A O 1
ATOM 855 N N . THR A 1 106 ? 13.163 23.703 4.818 1.00 73.50 106 THR A N 1
ATOM 856 C CA . THR A 1 106 ? 12.329 23.944 6.010 1.00 73.50 106 THR A CA 1
ATOM 857 C C . THR A 1 106 ? 10.834 24.054 5.669 1.00 73.50 106 THR A C 1
ATOM 859 O O . THR A 1 106 ? 9.998 23.514 6.389 1.00 73.50 106 THR A O 1
ATOM 862 N N . ASP A 1 107 ? 10.492 24.668 4.533 1.00 69.19 107 ASP A N 1
ATOM 863 C CA . ASP A 1 107 ? 9.103 24.791 4.070 1.00 69.19 107 ASP A CA 1
ATOM 864 C C . ASP A 1 107 ? 8.497 23.438 3.671 1.00 69.19 107 ASP A C 1
ATOM 866 O O . ASP A 1 107 ? 7.322 23.166 3.939 1.00 69.19 107 ASP A O 1
ATOM 870 N N . ASP A 1 108 ? 9.303 22.569 3.051 1.00 68.25 108 ASP A N 1
ATOM 871 C CA . ASP A 1 108 ? 8.899 21.202 2.739 1.00 68.25 108 ASP A CA 1
ATOM 872 C C . ASP A 1 108 ? 8.636 20.433 4.056 1.00 68.25 108 ASP A C 1
ATOM 874 O O . ASP A 1 108 ? 7.592 19.794 4.188 1.00 68.25 108 ASP A O 1
ATOM 878 N N . PHE A 1 109 ? 9.502 20.558 5.073 1.00 68.81 109 PHE A N 1
ATOM 879 C CA . PHE A 1 109 ? 9.294 19.955 6.402 1.00 68.81 109 PHE A CA 1
ATOM 880 C C . PHE A 1 109 ? 7.999 20.420 7.080 1.00 68.81 109 PHE A C 1
ATOM 882 O O . PHE A 1 109 ? 7.254 19.594 7.612 1.00 68.81 109 PHE A O 1
ATOM 889 N N . GLU A 1 110 ? 7.688 21.714 7.037 1.00 72.69 110 GLU A N 1
ATOM 890 C CA . GLU A 1 110 ? 6.447 22.246 7.610 1.00 72.69 110 GLU A CA 1
ATOM 891 C C . GLU A 1 110 ? 5.206 21.736 6.872 1.00 72.69 110 GLU A C 1
ATOM 893 O O . GLU A 1 110 ? 4.195 21.380 7.491 1.00 72.69 110 GLU A O 1
ATOM 898 N N . PHE A 1 111 ? 5.276 21.606 5.545 1.00 69.31 111 PHE A N 1
ATOM 899 C CA . PHE A 1 111 ? 4.193 20.993 4.783 1.00 69.31 111 PHE A CA 1
ATOM 900 C C . PHE A 1 111 ? 3.956 19.539 5.211 1.00 69.31 111 PHE A C 1
ATOM 902 O O . PHE A 1 111 ? 2.814 19.128 5.443 1.00 69.31 111 PHE A O 1
ATOM 909 N N . ILE A 1 112 ? 5.037 18.771 5.327 1.00 71.25 112 ILE A N 1
ATOM 910 C CA . ILE A 1 112 ? 5.054 17.362 5.733 1.00 71.25 112 ILE A CA 1
ATOM 911 C C . ILE A 1 112 ? 4.449 17.192 7.126 1.00 71.25 112 ILE A C 1
ATOM 913 O O . ILE A 1 112 ? 3.551 16.371 7.336 1.00 71.25 112 ILE A O 1
ATOM 917 N N . ARG A 1 113 ? 4.886 18.029 8.065 1.00 73.00 113 ARG A N 1
ATOM 918 C CA . ARG A 1 113 ? 4.398 18.078 9.441 1.00 73.00 113 ARG A CA 1
ATOM 919 C C . ARG A 1 113 ? 2.903 18.394 9.491 1.00 73.00 113 ARG A C 1
ATOM 921 O O . ARG A 1 113 ? 2.144 17.705 10.176 1.00 73.00 113 ARG A O 1
ATOM 928 N N . ARG A 1 114 ? 2.445 19.372 8.703 1.00 71.69 114 ARG A N 1
ATOM 929 C CA . ARG A 1 114 ? 1.020 19.721 8.589 1.00 71.69 114 ARG A CA 1
ATOM 930 C C . ARG A 1 114 ? 0.190 18.589 7.981 1.00 71.69 114 ARG A C 1
ATOM 932 O O . ARG A 1 114 ? -0.943 18.364 8.408 1.00 71.69 114 ARG A O 1
ATOM 939 N N . ALA A 1 115 ? 0.731 17.867 7.002 1.00 70.12 115 ALA A N 1
ATOM 940 C CA . ALA A 1 115 ? 0.074 16.697 6.426 1.00 70.12 115 ALA A CA 1
ATOM 941 C C . ALA A 1 115 ? -0.101 15.586 7.476 1.00 70.12 115 ALA A C 1
ATOM 943 O O . ALA A 1 115 ? -1.223 15.119 7.675 1.00 70.12 115 ALA A O 1
ATOM 944 N N . ALA A 1 116 ? 0.962 15.250 8.213 1.00 72.94 116 ALA A N 1
ATOM 945 C CA . ALA A 1 116 ? 0.920 14.258 9.288 1.00 72.94 116 ALA A CA 1
ATOM 946 C C . ALA A 1 116 ? -0.093 14.633 10.387 1.00 72.94 116 ALA A C 1
ATOM 948 O O . ALA A 1 116 ? -0.901 13.805 10.807 1.00 72.94 116 ALA A O 1
ATOM 949 N N . TYR A 1 117 ? -0.123 15.907 10.793 1.00 77.38 117 TYR A N 1
ATOM 950 C CA . TYR A 1 117 ? -1.111 16.422 11.743 1.00 77.38 117 TYR A CA 1
ATOM 951 C C . TYR A 1 117 ? -2.558 16.194 11.266 1.00 77.38 117 TYR A C 1
ATOM 953 O O . TYR A 1 117 ? -3.402 15.681 12.006 1.00 77.38 117 TYR A O 1
ATOM 961 N N . ASN A 1 118 ? -2.850 16.534 10.008 1.00 73.12 118 ASN A N 1
ATOM 962 C CA . ASN A 1 118 ? -4.188 16.392 9.431 1.00 73.12 118 ASN A CA 1
ATOM 963 C C . ASN A 1 118 ? -4.632 14.926 9.304 1.00 73.12 118 ASN A C 1
ATOM 965 O O . ASN A 1 118 ? -5.821 14.619 9.467 1.00 73.12 118 ASN A O 1
ATOM 969 N N . GLU A 1 119 ? -3.700 14.016 9.022 1.00 76.19 119 GLU A N 1
ATOM 970 C CA . GLU A 1 119 ? -3.962 12.576 8.959 1.00 76.19 119 GLU A CA 1
ATOM 971 C C . GLU A 1 119 ? -4.295 12.004 10.337 1.00 76.19 119 GLU A C 1
ATOM 973 O O . GLU A 1 119 ? -5.327 11.342 10.482 1.00 76.19 119 GLU A O 1
ATOM 978 N N . LEU A 1 120 ? -3.502 12.331 11.362 1.00 80.88 120 LEU A N 1
ATOM 979 C CA . LEU A 1 120 ? -3.761 11.909 12.742 1.00 80.88 120 LEU A CA 1
ATOM 980 C C . LEU A 1 120 ? -5.117 12.416 13.237 1.00 80.88 120 LEU A C 1
ATOM 982 O O . LEU A 1 120 ? -5.916 11.645 13.772 1.00 80.88 120 LEU A O 1
ATOM 986 N N . GLN A 1 121 ? -5.439 13.685 12.977 1.00 77.31 121 GLN A N 1
ATOM 987 C CA . GLN A 1 121 ? -6.762 14.212 13.301 1.00 77.31 121 GLN A CA 1
ATOM 988 C C . GLN A 1 121 ? -7.885 13.465 12.569 1.00 77.31 121 GLN A C 1
ATOM 990 O O . GLN A 1 121 ? -8.939 13.195 13.145 1.00 77.31 121 GLN A O 1
ATOM 995 N N . SER A 1 122 ? -7.688 13.137 11.291 1.00 77.88 122 SER A N 1
ATOM 996 C CA . SER A 1 122 ? -8.682 12.398 10.507 1.00 77.88 122 SER A CA 1
ATOM 997 C C . SER A 1 122 ? -8.888 10.984 11.044 1.00 77.88 122 SER A C 1
ATOM 999 O O . SER A 1 122 ? -10.028 10.524 11.125 1.00 77.88 122 SER A O 1
ATOM 1001 N N . PHE A 1 123 ? -7.810 10.327 11.471 1.00 78.06 123 PHE A N 1
ATOM 1002 C CA . PHE A 1 123 ? -7.850 9.020 12.116 1.00 78.06 123 PHE A CA 1
ATOM 1003 C C . PHE A 1 123 ? -8.664 9.069 13.414 1.00 78.06 123 PHE A C 1
ATOM 1005 O O . PHE A 1 123 ? -9.618 8.309 13.578 1.00 78.06 123 PHE A O 1
ATOM 1012 N N . ILE A 1 124 ? -8.363 10.022 14.297 1.00 79.25 124 ILE A N 1
ATOM 1013 C CA . ILE A 1 124 ? -9.080 10.198 15.566 1.00 79.25 124 ILE A CA 1
ATOM 1014 C C . ILE A 1 124 ? -10.564 10.484 15.326 1.00 79.25 124 ILE A C 1
ATOM 1016 O O . ILE A 1 124 ? -11.428 9.833 15.917 1.00 79.25 124 ILE A O 1
ATOM 1020 N N . ARG A 1 125 ? -10.895 11.394 14.401 1.00 73.94 125 ARG A N 1
ATOM 1021 C CA . ARG A 1 125 ? -12.294 11.685 14.048 1.00 73.94 125 ARG A CA 1
ATOM 1022 C C . ARG A 1 125 ? -13.041 10.438 13.579 1.00 73.94 125 ARG A C 1
ATOM 1024 O O . ARG A 1 125 ? -14.190 10.243 13.965 1.00 73.94 125 ARG A O 1
ATOM 1031 N N . LYS A 1 126 ? -12.397 9.596 12.768 1.00 74.31 126 LYS A N 1
ATOM 1032 C CA . LYS A 1 126 ? -13.014 8.393 12.201 1.00 74.31 126 LYS A CA 1
ATOM 1033 C C . LYS A 1 126 ? -13.238 7.298 13.245 1.00 74.31 126 LYS A C 1
ATOM 1035 O O . LYS A 1 126 ? -14.275 6.641 13.210 1.00 74.31 126 LYS A O 1
ATOM 1040 N N . TYR A 1 127 ? -12.290 7.108 14.160 1.00 77.31 127 TYR A N 1
ATOM 1041 C CA . TYR A 1 127 ? -12.274 5.943 15.051 1.00 77.31 127 TYR A CA 1
ATOM 1042 C C . TYR A 1 127 ? -12.674 6.237 16.502 1.00 77.31 127 TYR A C 1
ATOM 1044 O O . TYR A 1 127 ? -12.940 5.302 17.249 1.00 77.31 127 TYR A O 1
ATOM 1052 N N . SER A 1 128 ? -12.838 7.506 16.886 1.00 75.25 128 SER A N 1
ATOM 1053 C CA . SER A 1 128 ? -13.284 7.916 18.234 1.00 75.25 128 SER A CA 1
ATOM 1054 C C . SER A 1 128 ? -14.664 7.398 18.651 1.00 75.25 128 SER A C 1
ATOM 1056 O O . SER A 1 128 ? -14.975 7.380 19.837 1.00 75.25 128 SER A O 1
ATOM 1058 N N . ARG A 1 129 ? -15.505 6.974 17.701 1.00 76.12 129 ARG A N 1
ATOM 1059 C CA . ARG A 1 129 ? -16.850 6.436 17.975 1.00 76.12 129 ARG A CA 1
ATOM 1060 C C . ARG A 1 129 ? -16.890 4.911 18.082 1.00 76.12 129 ARG A C 1
ATOM 1062 O O . ARG A 1 129 ? -17.952 4.356 18.354 1.00 76.12 129 ARG A O 1
ATOM 1069 N N . ILE A 1 130 ? -15.773 4.229 17.827 1.00 82.38 130 ILE A N 1
ATOM 1070 C CA . ILE A 1 130 ? -15.704 2.769 17.878 1.00 82.38 130 ILE A CA 1
ATOM 1071 C C . ILE A 1 130 ? -15.325 2.340 19.293 1.00 82.38 130 ILE A C 1
ATOM 1073 O O . ILE A 1 130 ? -14.253 2.678 19.791 1.00 82.38 130 ILE A O 1
ATOM 1077 N N . LYS A 1 131 ? -16.207 1.556 19.914 1.00 76.12 131 LYS A N 1
ATOM 1078 C CA . LYS A 1 131 ? -15.977 0.976 21.238 1.00 76.12 131 LYS A CA 1
ATOM 1079 C C . LYS A 1 131 ? -14.766 0.037 21.207 1.00 76.12 131 LYS A C 1
ATOM 1081 O O . LYS A 1 131 ? -14.679 -0.813 20.323 1.00 76.12 131 LYS A O 1
ATOM 1086 N N . GLY A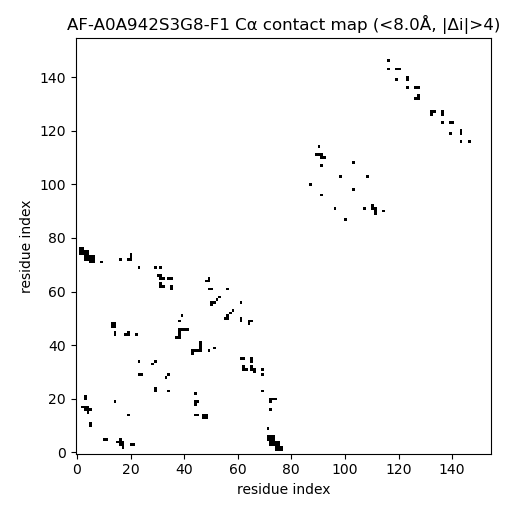 1 132 ? -13.871 0.162 22.181 1.00 78.81 132 GLY A N 1
ATOM 1087 C CA . GLY A 1 132 ? -12.647 -0.638 22.295 1.00 78.81 132 GLY A CA 1
ATOM 1088 C C . GLY A 1 132 ? -11.399 -0.009 21.664 1.00 78.81 132 GLY A C 1
ATOM 1089 O O . GLY A 1 132 ? -10.330 -0.610 21.735 1.00 78.81 132 GLY A O 1
ATOM 1090 N N . LEU A 1 133 ? -11.503 1.180 21.055 1.00 83.75 133 LEU A N 1
ATOM 1091 C CA . LEU A 1 133 ? -10.357 1.928 20.511 1.00 83.75 133 LEU A CA 1
ATOM 1092 C C . LEU A 1 133 ? -9.981 3.165 21.342 1.00 83.75 133 LEU A C 1
ATOM 1094 O O . LEU A 1 133 ? -9.140 3.960 20.924 1.00 83.75 133 LEU A O 1
ATOM 1098 N N . GLU A 1 134 ? -10.564 3.330 22.528 1.00 87.81 134 GLU A N 1
ATOM 1099 C CA . GLU A 1 134 ? -10.425 4.529 23.358 1.00 87.81 134 GLU A CA 1
ATOM 1100 C C . GLU A 1 134 ? -8.963 4.779 23.756 1.00 87.81 134 GLU A C 1
ATOM 1102 O O . GLU A 1 134 ? -8.476 5.904 23.669 1.00 87.81 134 GLU A O 1
ATOM 1107 N N . SER A 1 135 ? -8.228 3.724 24.123 1.00 83.12 135 SER A N 1
ATOM 1108 C CA . SER A 1 135 ? -6.814 3.833 24.510 1.00 83.12 135 SER A CA 1
ATOM 1109 C C . SER A 1 135 ? -5.925 4.291 23.349 1.00 83.12 135 SER A C 1
ATOM 1111 O O . SER A 1 135 ? -5.114 5.199 23.521 1.00 83.12 135 SER A O 1
ATOM 1113 N N . ALA A 1 136 ? -6.120 3.734 22.150 1.00 80.44 136 ALA A N 1
ATOM 1114 C CA . ALA A 1 136 ? -5.372 4.144 20.964 1.00 80.44 136 ALA A CA 1
ATOM 1115 C C . ALA A 1 136 ? -5.688 5.596 20.574 1.00 80.44 136 ALA A C 1
ATOM 1117 O O . ALA A 1 136 ? -4.785 6.368 20.263 1.00 80.44 136 ALA A O 1
ATOM 1118 N N . VAL A 1 137 ? -6.962 5.990 20.638 1.00 84.62 137 VAL A N 1
ATOM 1119 C CA . VAL A 1 137 ? -7.388 7.370 20.370 1.00 84.62 137 VAL A CA 1
ATOM 1120 C C . VAL A 1 137 ? -6.771 8.350 21.370 1.00 84.62 137 VAL A C 1
ATOM 1122 O O . VAL A 1 137 ? -6.327 9.421 20.963 1.00 84.62 137 VAL A O 1
ATOM 1125 N N . ASN A 1 138 ? -6.684 7.987 22.650 1.00 86.81 138 ASN A N 1
ATOM 1126 C CA . ASN A 1 138 ? -6.060 8.833 23.669 1.00 86.81 138 ASN A CA 1
ATOM 1127 C C . ASN A 1 138 ? -4.562 9.044 23.413 1.00 86.81 138 ASN A C 1
ATOM 1129 O O . ASN A 1 138 ? -4.118 10.189 23.398 1.00 86.81 138 ASN A O 1
ATOM 1133 N N . ILE A 1 139 ? -3.814 7.981 23.100 1.00 89.50 139 ILE A N 1
ATOM 1134 C CA . ILE A 1 139 ? -2.383 8.084 22.753 1.00 89.50 139 ILE A CA 1
ATOM 1135 C C . ILE A 1 139 ? -2.181 9.005 21.543 1.00 89.50 139 ILE A C 1
ATOM 1137 O O . ILE A 1 139 ? -1.286 9.848 21.522 1.00 89.50 139 ILE A O 1
ATOM 1141 N N . LEU A 1 140 ? -3.035 8.876 20.526 1.00 86.44 140 LEU A N 1
ATOM 1142 C CA . LEU A 1 140 ? -2.944 9.718 19.335 1.00 86.44 140 LEU A CA 1
ATOM 1143 C C . LEU A 1 140 ? -3.314 11.178 19.629 1.00 86.44 140 LEU A C 1
ATOM 1145 O O . LEU A 1 140 ? -2.708 12.078 19.051 1.00 86.44 140 LEU A O 1
ATOM 1149 N N . ASN A 1 141 ? -4.257 11.437 20.539 1.00 83.88 141 ASN A N 1
ATOM 1150 C CA . ASN A 1 141 ? -4.561 12.796 20.991 1.00 83.88 141 ASN A CA 1
ATOM 1151 C C . ASN A 1 141 ? -3.356 13.432 21.701 1.00 83.88 141 ASN A C 1
ATOM 1153 O O . ASN A 1 141 ? -3.045 14.592 21.437 1.00 83.88 141 ASN A O 1
ATOM 1157 N N . GLU A 1 142 ? -2.649 12.683 22.549 1.00 86.94 142 GLU A N 1
ATOM 1158 C CA . GLU A 1 142 ? -1.417 13.147 23.204 1.00 86.94 142 GLU A CA 1
ATOM 1159 C C . GLU A 1 142 ? -0.310 13.441 22.181 1.00 86.94 142 GLU A C 1
ATOM 1161 O O . GLU A 1 142 ? 0.313 14.504 22.223 1.00 86.94 142 GLU A O 1
ATOM 1166 N N . ALA A 1 143 ? -0.127 12.557 21.195 1.00 82.56 143 ALA A N 1
ATOM 1167 C CA . ALA A 1 143 ? 0.828 12.764 20.108 1.00 82.56 143 ALA A CA 1
ATOM 1168 C C . ALA A 1 143 ? 0.523 14.036 19.294 1.00 82.56 143 ALA A C 1
ATOM 1170 O O . ALA A 1 143 ? 1.432 14.793 18.955 1.00 82.56 143 ALA A O 1
ATOM 1171 N N . ILE A 1 144 ? -0.756 14.324 19.024 1.00 81.06 144 ILE A N 1
ATOM 1172 C CA . ILE A 1 144 ? -1.180 15.560 18.346 1.00 81.06 144 ILE A CA 1
ATOM 1173 C C . ILE A 1 144 ? -0.830 16.809 19.166 1.00 81.06 144 ILE A C 1
ATOM 1175 O O . ILE A 1 144 ? -0.430 17.819 18.584 1.00 81.06 144 ILE A O 1
ATOM 1179 N N . GLN A 1 145 ? -0.958 16.760 20.496 1.00 80.50 145 GLN A N 1
ATOM 1180 C CA . GLN A 1 145 ? -0.597 17.889 21.360 1.00 80.50 145 GLN A CA 1
ATOM 1181 C C . GLN A 1 145 ? 0.906 18.183 21.298 1.00 80.50 145 GLN A C 1
ATOM 1183 O O . GLN A 1 145 ? 1.290 19.341 21.135 1.00 80.50 145 GLN A O 1
ATOM 1188 N N . LEU A 1 146 ? 1.753 17.149 21.321 1.00 79.56 146 LEU A N 1
ATOM 1189 C CA . LEU A 1 146 ? 3.210 17.288 21.166 1.00 79.56 146 LEU A CA 1
ATOM 1190 C C . LEU A 1 146 ? 3.594 17.874 19.799 1.00 79.56 146 LEU A C 1
ATOM 1192 O O . LEU A 1 146 ? 4.405 18.796 19.706 1.00 79.56 146 LEU A O 1
ATOM 1196 N N . LEU A 1 147 ? 2.932 17.414 18.736 1.00 70.06 147 LEU A N 1
ATOM 1197 C CA . LEU A 1 147 ? 3.117 17.959 17.390 1.00 70.06 147 LEU A CA 1
ATOM 1198 C C . LEU A 1 147 ? 2.622 19.405 17.253 1.00 70.06 147 LEU A C 1
ATOM 1200 O O . LEU A 1 147 ? 3.012 20.083 16.308 1.00 70.06 147 LEU A O 1
ATOM 1204 N N . SER A 1 148 ? 1.782 19.904 18.160 1.00 64.69 148 SER A N 1
ATOM 1205 C CA . SER A 1 148 ? 1.310 21.294 18.135 1.00 64.69 148 SER A CA 1
ATOM 1206 C C . SER A 1 148 ? 2.206 22.259 18.925 1.00 64.69 148 SER A C 1
ATOM 1208 O O . SER A 1 148 ? 2.368 23.408 18.514 1.00 64.69 148 SER A O 1
ATOM 1210 N N . THR A 1 149 ? 2.838 21.799 20.010 1.00 60.22 149 THR A N 1
ATOM 1211 C CA . THR A 1 149 ? 3.693 22.625 20.884 1.00 60.22 149 THR A CA 1
ATOM 1212 C C . THR A 1 149 ? 5.086 22.868 20.313 1.00 60.22 149 THR A C 1
ATOM 1214 O O . THR A 1 149 ? 5.659 23.937 20.516 1.00 60.22 149 THR A O 1
ATOM 1217 N N . GLU A 1 150 ? 5.631 21.923 19.553 1.00 56.22 150 GLU A N 1
ATOM 1218 C CA . GLU A 1 150 ? 6.908 22.107 18.854 1.00 56.22 150 GLU A CA 1
ATOM 1219 C C . GLU A 1 150 ? 6.811 23.100 17.680 1.00 56.22 150 GLU A C 1
ATOM 1221 O O . GLU A 1 150 ? 7.767 23.827 17.425 1.00 56.22 150 GLU A O 1
ATOM 1226 N N . THR A 1 151 ? 5.649 23.216 17.024 1.00 50.69 151 THR A N 1
ATOM 1227 C CA . THR A 1 151 ? 5.426 24.171 15.919 1.00 50.69 151 THR A CA 1
ATOM 1228 C C . THR A 1 151 ? 5.429 25.623 16.415 1.00 50.69 151 THR A C 1
ATOM 1230 O O . THR A 1 151 ? 5.795 26.530 15.679 1.00 50.69 151 THR A O 1
ATOM 1233 N N . GLN A 1 152 ? 5.060 25.858 17.681 1.00 46.41 152 GLN A N 1
ATOM 1234 C CA . GLN A 1 152 ? 5.061 27.191 18.301 1.00 46.41 152 GLN A CA 1
ATOM 1235 C C . GLN A 1 152 ? 6.440 27.638 18.811 1.00 46.41 152 GLN A C 1
ATOM 1237 O O . GLN A 1 152 ? 6.613 28.816 19.097 1.00 46.41 152 GLN A O 1
ATOM 1242 N N . LYS A 1 153 ? 7.416 26.728 18.943 1.00 45.47 153 LYS A N 1
ATOM 1243 C CA . LYS A 1 153 ? 8.791 27.060 19.369 1.00 45.47 153 LYS A CA 1
ATOM 1244 C C . LYS A 1 153 ? 9.731 27.419 18.212 1.00 45.47 153 LYS A C 1
ATOM 1246 O O . LYS A 1 153 ? 10.838 27.876 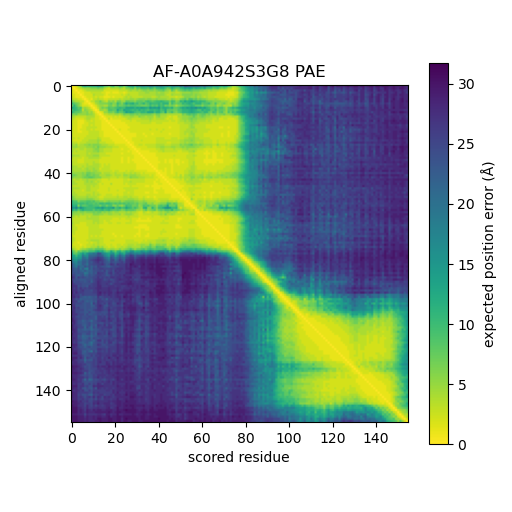18.473 1.00 45.47 153 LYS A O 1
ATOM 1251 N N . ALA A 1 154 ? 9.318 27.167 16.969 1.00 42.56 154 ALA A N 1
ATOM 1252 C CA . ALA A 1 154 ? 10.105 27.412 15.758 1.00 42.56 154 ALA A CA 1
ATOM 1253 C C . ALA A 1 154 ? 9.687 28.690 14.993 1.00 42.56 154 ALA A C 1
ATOM 1255 O O . ALA A 1 154 ? 10.226 28.956 13.921 1.00 42.56 154 ALA A O 1
ATOM 1256 N N . SER A 1 155 ? 8.735 29.464 15.533 1.00 40.19 155 SER A N 1
ATOM 1257 C CA . SER A 1 155 ? 8.402 30.843 15.125 1.00 40.19 155 SER A CA 1
ATOM 1258 C C . SER A 1 155 ? 8.914 31.832 16.163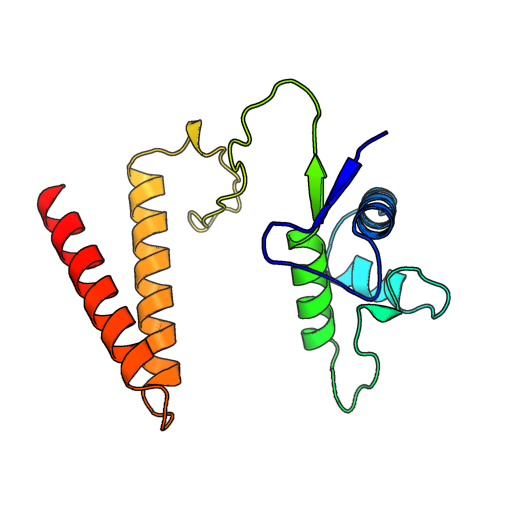 1.00 40.19 155 SER A C 1
ATOM 1260 O O . SER A 1 155 ? 9.282 32.953 15.756 1.00 40.19 155 SER A O 1
#

Sequence (155 aa):
MKKFEWRTGYISTKVVAQVVGEFLESLPEIKPDIVVEKAKESDNPLHPLFEWNDSIAGHKYRLGQASEIIRAVVIVEHEKPEFINQNAFVKVQEVKTYKPIDTITTDDFEFIRRAAYNELQSFIRKYSRIKGLESAVNILNEAIQLLSTETQKAS

Secondary structure (DSSP, 8-state):
--EEEEPTT---SSS-HHHHHHHHHTSSS--HHHHHHHHTSTTSTTGGGS---TTT--HHHHHHHHHHHHHHEEEE--SSS-----------SSS-----GGG--HHHHHHHHHHHHHHHHHHHHHHTTSTT-HHHHHHHHHHHHHHHHTTTS--

Radius of gyration: 19.43 Å; Cα contacts (8 Å, |Δi|>4): 112; chains: 1; bounding box: 47×49×45 Å

Foldseek 3Di:
DWDKQFPPPDDDPQAGLRLLVVVCVVDPDLALVSCLVQLCDPPRSCVVQDDPPCVVDDPVRSSVSSVCSVLGMDTDDDDDPDPPPQDDDADDDDDPDDDGPVRQDPNNVVRRLVVVLVVLVVVLVVCVPPPPCVVVSVVSVVVSVVSVVVVVVVD

Solvent-accessible surface area (backbone atoms only — not comparable to full-atom values): 9685 Å² total; per-residue (Å²): 132,90,43,34,37,52,38,92,95,55,81,66,92,86,54,59,34,45,64,52,41,55,52,51,67,70,42,98,58,90,44,32,65,57,49,46,64,61,24,64,45,85,86,32,86,54,27,85,79,56,67,79,52,64,94,81,29,48,72,74,51,41,37,49,50,32,49,49,53,65,72,34,49,40,79,59,81,94,80,76,97,64,93,70,86,84,80,86,86,73,75,54,77,100,58,98,65,91,73,60,81,93,70,59,47,75,68,50,51,53,44,33,51,53,50,53,52,53,50,53,51,49,49,40,69,69,44,69,80,46,89,91,39,62,69,62,42,49,54,51,52,54,51,52,51,56,64,52,58,59,61,67,72,78,112

pLDDT: mean 71.6, std 16.96, range [28.25, 90.88]

Mean predicted aligned error: 16.78 Å